Protein AF-X1STA5-F1 (afdb_monomer)

Radius of gyration: 15.2 Å; Cα contacts (8 Å, |Δi|>4): 119; chains: 1; bounding box: 37×28×38 Å

pLDDT: mean 96.56, std 2.21, range [84.94, 98.56]

Foldseek 3Di:
DVVQVVCCVPVVDHDDPVPDDDDPPVLRVLLVCQLPQQPPDPQAQGEEEADPDDVVSVVSCVVSVGHYHYDDCPVQPDPSVVVVVCVVVVVVRYRYYDDDDD

Structure (mmCIF, N/CA/C/O backbone):
data_AF-X1STA5-F1
#
_entry.id   AF-X1STA5-F1
#
loop_
_atom_site.group_PDB
_atom_site.id
_atom_site.type_symbol
_atom_site.label_atom_id
_atom_site.label_alt_id
_atom_site.label_comp_id
_atom_site.label_asym_id
_atom_site.label_entity_id
_atom_site.label_seq_id
_atom_site.pdbx_PDB_ins_code
_atom_site.Cartn_x
_atom_site.Cartn_y
_atom_site.Cartn_z
_atom_site.occupancy
_atom_site.B_iso_or_equiv
_atom_site.auth_seq_id
_atom_site.auth_comp_id
_atom_site.auth_asym_id
_atom_site.auth_atom_id
_atom_site.pdbx_PDB_model_num
ATOM 1 N N . SER A 1 1 ? 11.327 -13.461 -19.275 1.00 90.94 1 SER A N 1
ATOM 2 C CA . SER A 1 1 ? 11.079 -12.073 -18.840 1.00 90.94 1 SER A CA 1
ATOM 3 C C . SER A 1 1 ? 12.167 -11.689 -17.861 1.00 90.94 1 SER A C 1
ATOM 5 O O . SER A 1 1 ? 12.381 -12.434 -16.909 1.00 90.94 1 SER A O 1
ATOM 7 N N . GLU A 1 2 ? 12.863 -10.577 -18.102 1.00 97.69 2 GLU A N 1
ATOM 8 C CA . GLU A 1 2 ? 13.975 -10.129 -17.250 1.00 97.69 2 GLU A CA 1
ATOM 9 C C . GLU A 1 2 ? 13.540 -9.874 -15.808 1.00 97.69 2 GLU A C 1
ATOM 11 O O . GLU A 1 2 ? 14.234 -10.269 -14.877 1.00 97.69 2 GLU A O 1
ATOM 16 N N . ILE A 1 3 ? 12.347 -9.312 -15.611 1.00 97.69 3 ILE A N 1
ATOM 17 C CA . ILE A 1 3 ? 11.825 -9.061 -14.268 1.00 97.69 3 ILE A CA 1
ATOM 18 C C . ILE A 1 3 ? 11.487 -10.362 -13.523 1.00 97.69 3 ILE A C 1
ATOM 20 O O . ILE A 1 3 ? 11.762 -10.456 -12.334 1.00 97.69 3 ILE A O 1
ATOM 24 N N . ALA A 1 4 ? 11.000 -11.407 -14.204 1.00 98.25 4 ALA A N 1
ATOM 25 C CA . ALA A 1 4 ? 10.796 -12.716 -13.567 1.00 98.25 4 ALA A CA 1
ATOM 26 C C . ALA A 1 4 ? 12.130 -13.337 -13.110 1.00 98.25 4 ALA A C 1
ATOM 28 O O . ALA A 1 4 ? 12.221 -13.887 -12.015 1.00 98.25 4 ALA A O 1
ATOM 29 N N . ARG A 1 5 ? 13.192 -13.180 -13.916 1.00 98.31 5 ARG A N 1
ATOM 30 C CA . ARG A 1 5 ? 14.550 -13.607 -13.550 1.00 98.31 5 ARG A CA 1
ATOM 31 C C . ARG A 1 5 ? 15.104 -12.789 -12.381 1.00 98.31 5 ARG A C 1
ATOM 33 O O . ARG A 1 5 ? 15.714 -13.361 -11.487 1.00 98.31 5 ARG A O 1
ATOM 40 N N . PHE A 1 6 ? 14.864 -11.479 -12.362 1.00 98.50 6 PHE A N 1
ATOM 41 C CA . PHE A 1 6 ? 15.243 -10.604 -11.252 1.00 98.50 6 PHE A CA 1
ATOM 42 C C . PHE A 1 6 ? 14.558 -11.026 -9.944 1.00 98.50 6 PHE A C 1
ATOM 44 O O . PHE A 1 6 ? 15.231 -11.211 -8.937 1.00 98.50 6 PHE A O 1
ATOM 51 N N . VAL A 1 7 ? 13.241 -11.259 -9.961 1.00 98.12 7 VAL A N 1
ATOM 52 C CA . VAL A 1 7 ? 12.497 -11.712 -8.773 1.00 98.12 7 VAL A CA 1
ATOM 53 C C . VAL A 1 7 ? 13.044 -13.047 -8.256 1.00 98.12 7 VAL A C 1
ATOM 55 O O . VAL A 1 7 ? 13.274 -13.174 -7.056 1.00 98.12 7 VAL A O 1
ATOM 58 N N . LYS A 1 8 ? 13.372 -13.999 -9.140 1.00 98.00 8 LYS A N 1
ATOM 59 C CA . LYS A 1 8 ? 14.003 -15.255 -8.712 1.00 98.00 8 LYS A CA 1
ATOM 60 C C . LYS A 1 8 ? 15.392 -15.043 -8.107 1.00 98.00 8 LYS A C 1
ATOM 62 O O . LYS A 1 8 ? 15.682 -15.585 -7.052 1.00 98.00 8 LYS A O 1
ATOM 67 N N . LEU A 1 9 ? 16.257 -14.262 -8.747 1.00 98.56 9 LEU A N 1
ATOM 68 C CA . LEU A 1 9 ? 17.647 -14.113 -8.302 1.00 98.56 9 LEU A CA 1
ATOM 69 C C . LEU A 1 9 ? 17.802 -13.279 -7.024 1.00 98.56 9 LEU A C 1
ATOM 71 O O . LEU A 1 9 ? 18.727 -13.531 -6.259 1.00 98.56 9 LEU A O 1
ATOM 75 N N . PHE A 1 10 ? 16.933 -12.289 -6.801 1.00 98.25 10 PHE A N 1
ATOM 76 C CA . PHE A 1 10 ? 17.086 -11.328 -5.702 1.00 98.25 10 PHE A CA 1
ATOM 77 C C . PHE A 1 10 ? 16.086 -11.518 -4.557 1.00 98.25 10 PHE A C 1
ATOM 79 O O . PHE A 1 10 ? 16.340 -11.029 -3.460 1.00 98.25 10 PHE A O 1
ATOM 86 N N . LEU A 1 11 ? 14.965 -12.207 -4.792 1.00 97.44 11 LEU A N 1
ATOM 87 C CA . LEU A 1 11 ? 13.944 -12.476 -3.771 1.00 97.44 11 LEU A CA 1
ATOM 88 C C . LEU A 1 11 ? 13.714 -13.976 -3.539 1.00 97.44 11 LEU A C 1
ATOM 90 O O . LEU A 1 11 ? 12.986 -14.325 -2.619 1.00 97.44 11 LEU A O 1
ATOM 94 N N . ASP A 1 12 ? 14.313 -14.844 -4.362 1.00 98.19 12 ASP A N 1
ATOM 95 C CA . ASP A 1 12 ? 14.099 -16.298 -4.374 1.00 98.19 12 ASP A CA 1
ATOM 96 C C . ASP A 1 12 ? 12.626 -16.715 -4.523 1.00 98.19 12 ASP A C 1
ATOM 98 O O . ASP A 1 12 ? 12.149 -17.677 -3.925 1.00 98.19 12 ASP A O 1
ATOM 102 N N . ILE A 1 13 ? 11.883 -15.980 -5.356 1.00 98.06 13 ILE A N 1
ATOM 103 C CA . ILE A 1 13 ? 10.473 -16.260 -5.646 1.00 98.06 13 ILE A CA 1
ATOM 104 C C . ILE A 1 13 ? 10.306 -16.575 -7.131 1.00 98.06 13 ILE A C 1
ATOM 106 O O . ILE A 1 13 ? 10.782 -15.847 -8.003 1.00 98.06 13 ILE A O 1
ATOM 110 N N . ASP A 1 14 ? 9.583 -17.650 -7.425 1.00 98.06 14 ASP A N 1
ATOM 111 C CA . ASP A 1 14 ? 9.204 -18.016 -8.785 1.00 98.06 14 ASP A CA 1
ATOM 112 C C . ASP A 1 14 ? 7.893 -17.317 -9.180 1.00 98.06 14 ASP A C 1
ATOM 114 O O . ASP A 1 14 ? 6.856 -17.483 -8.535 1.00 98.06 14 ASP A O 1
ATOM 118 N N . VAL A 1 15 ? 7.930 -16.523 -10.255 1.00 97.69 15 VAL A N 1
ATOM 119 C CA . VAL A 1 15 ? 6.761 -15.796 -10.781 1.00 97.69 15 VAL A CA 1
ATOM 120 C C . VAL A 1 15 ? 6.537 -16.098 -12.258 1.00 97.69 15 VAL 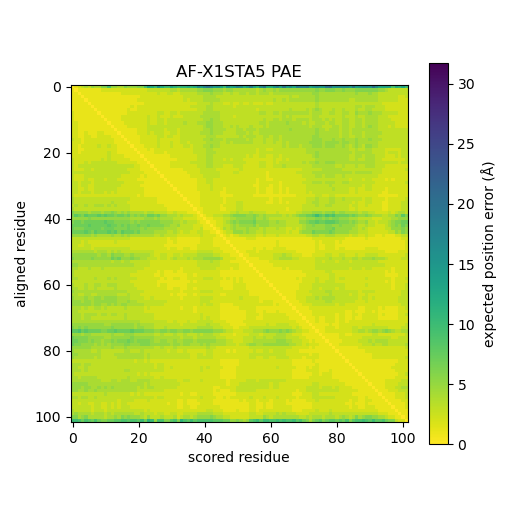A C 1
ATOM 122 O O . VAL A 1 15 ? 7.481 -16.204 -13.042 1.00 97.69 15 VAL A O 1
ATOM 125 N N . ASN A 1 16 ? 5.268 -16.196 -12.664 1.00 98.06 16 ASN A N 1
ATOM 126 C CA . ASN A 1 16 ? 4.923 -16.341 -14.075 1.00 98.06 16 ASN A CA 1
ATOM 127 C C . ASN A 1 16 ? 5.208 -15.017 -14.814 1.00 98.06 16 ASN A C 1
ATOM 129 O O . ASN A 1 16 ? 4.640 -13.990 -14.434 1.00 98.06 16 ASN A O 1
ATOM 133 N N . PRO A 1 17 ? 6.007 -15.023 -15.900 1.00 97.38 17 PRO A N 1
ATOM 134 C CA . PRO A 1 17 ? 6.263 -13.843 -16.723 1.00 97.38 17 PRO A CA 1
ATOM 135 C C . PRO A 1 17 ? 5.016 -13.069 -17.167 1.00 97.38 17 PRO A C 1
ATOM 137 O O . PRO A 1 17 ? 5.085 -11.849 -17.288 1.00 97.38 17 PRO A O 1
ATOM 140 N N . ALA A 1 18 ? 3.889 -13.752 -17.395 1.00 97.44 18 ALA A N 1
ATOM 141 C CA . ALA A 1 18 ? 2.625 -13.125 -17.786 1.00 97.44 18 ALA A CA 1
ATOM 142 C C . ALA A 1 18 ? 2.010 -12.255 -16.672 1.00 97.44 18 ALA A C 1
ATOM 144 O O . ALA A 1 18 ? 1.225 -11.358 -16.963 1.00 97.44 18 ALA A O 1
ATOM 145 N N . GLY A 1 19 ? 2.375 -12.496 -15.408 1.00 95.75 19 GLY A N 1
ATOM 146 C CA . GLY A 1 19 ? 1.968 -11.678 -14.261 1.00 95.75 19 GLY A CA 1
ATOM 147 C C . GLY A 1 19 ? 2.866 -10.462 -14.014 1.00 95.75 19 GLY A C 1
ATOM 148 O O . GLY A 1 19 ? 2.585 -9.665 -13.123 1.00 95.75 19 GLY A O 1
ATOM 149 N N . CYS A 1 20 ? 3.949 -10.298 -14.777 1.00 96.62 20 CYS A N 1
ATOM 150 C CA . CYS A 1 20 ? 4.869 -9.177 -14.626 1.00 96.62 20 CYS A CA 1
ATOM 151 C C . CYS A 1 20 ? 4.445 -8.001 -15.514 1.00 96.62 20 CYS A C 1
ATOM 153 O O . CYS A 1 20 ? 4.862 -7.900 -16.668 1.00 96.62 20 CYS A O 1
ATOM 155 N N . ILE A 1 21 ? 3.618 -7.109 -14.971 1.00 96.31 21 ILE A N 1
ATOM 156 C CA . ILE A 1 21 ? 3.019 -6.005 -15.728 1.00 96.31 21 ILE A CA 1
ATOM 157 C C . ILE A 1 21 ? 3.868 -4.729 -15.587 1.00 96.31 21 ILE A C 1
ATOM 159 O O . ILE A 1 21 ? 4.031 -4.241 -14.467 1.00 96.31 21 ILE A O 1
ATOM 163 N N . PRO A 1 22 ? 4.413 -4.164 -16.683 1.00 96.50 22 PRO A N 1
ATOM 164 C CA . PRO A 1 22 ? 5.146 -2.904 -16.630 1.00 96.50 22 PRO A CA 1
ATOM 165 C C . PRO A 1 22 ? 4.195 -1.729 -16.383 1.00 96.50 22 PRO A C 1
ATOM 167 O O . PRO A 1 22 ? 3.091 -1.678 -16.925 1.00 96.50 22 PRO A O 1
ATOM 170 N N . THR A 1 23 ? 4.643 -0.757 -15.592 1.00 97.81 23 THR A N 1
ATOM 171 C CA . THR A 1 23 ? 3.866 0.440 -15.252 1.00 97.81 23 THR A CA 1
ATOM 172 C C . THR A 1 23 ? 4.718 1.700 -15.383 1.00 97.81 23 THR A C 1
ATOM 174 O O . THR A 1 23 ? 5.949 1.659 -15.339 1.00 97.81 23 THR A O 1
ATOM 177 N N . VAL A 1 24 ? 4.060 2.850 -15.497 1.00 98.00 24 VAL A N 1
ATOM 178 C CA . VAL A 1 24 ? 4.645 4.193 -15.413 1.00 98.00 24 VAL A CA 1
ATOM 179 C C . VAL A 1 24 ? 4.967 4.491 -13.944 1.00 98.00 24 VAL A C 1
ATOM 181 O O . VAL A 1 24 ? 4.282 5.248 -13.254 1.00 98.00 24 VAL A O 1
ATOM 184 N N . GLY A 1 25 ? 5.985 3.797 -13.438 1.00 97.25 25 GLY A N 1
ATOM 185 C CA . GLY A 1 25 ? 6.397 3.823 -12.039 1.00 97.25 25 GLY A CA 1
ATOM 186 C C . GLY A 1 25 ? 5.400 3.161 -11.080 1.00 97.25 25 GLY A C 1
ATOM 187 O O . GLY A 1 25 ? 4.272 2.795 -11.433 1.00 97.25 25 GLY A O 1
ATOM 188 N N . SER A 1 26 ? 5.820 3.027 -9.822 1.00 95.75 26 SER A N 1
ATOM 189 C CA . SER A 1 26 ? 5.026 2.371 -8.774 1.00 95.75 26 SER A CA 1
ATOM 190 C C . SER A 1 26 ? 3.757 3.141 -8.409 1.00 95.75 26 SER A C 1
ATOM 192 O O . SER A 1 26 ? 2.809 2.541 -7.913 1.00 95.75 26 SER A O 1
ATOM 194 N N . LEU A 1 27 ? 3.690 4.450 -8.688 1.00 96.50 27 LEU A N 1
ATOM 195 C CA . LEU A 1 27 ? 2.464 5.228 -8.490 1.00 96.50 27 LEU A CA 1
ATOM 196 C C . LEU A 1 27 ? 1.349 4.767 -9.431 1.00 96.50 27 LEU A C 1
ATOM 198 O O . LEU A 1 27 ? 0.229 4.547 -8.968 1.00 96.50 27 LEU A O 1
ATOM 202 N N . GLN A 1 28 ? 1.630 4.565 -10.723 1.00 97.50 28 GLN A N 1
ATOM 203 C CA . GLN A 1 28 ? 0.624 4.015 -11.635 1.00 97.50 28 GLN A CA 1
ATOM 204 C C . GLN A 1 28 ? 0.276 2.567 -11.257 1.00 97.50 28 GLN A C 1
ATOM 206 O O . GLN A 1 28 ? -0.900 2.206 -11.263 1.00 97.50 28 GLN A O 1
ATOM 2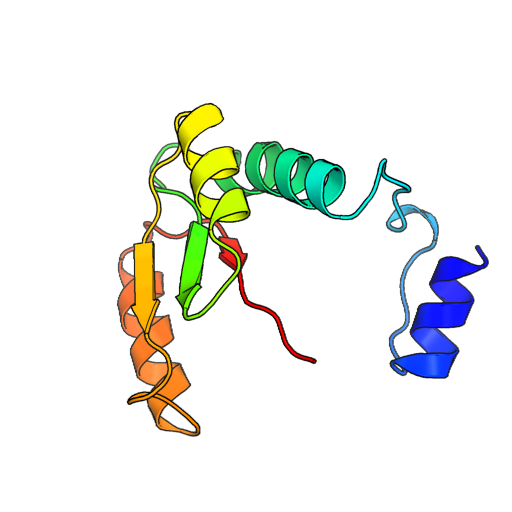11 N N . GLY A 1 29 ? 1.270 1.766 -10.858 1.00 97.50 29 GLY A N 1
ATOM 212 C CA . GLY A 1 29 ? 1.041 0.397 -10.383 1.00 97.50 29 GLY A CA 1
ATOM 213 C C . GLY A 1 29 ? 0.125 0.332 -9.159 1.00 97.50 29 GLY A C 1
ATOM 214 O O . GLY A 1 29 ? -0.825 -0.450 -9.145 1.00 97.50 29 GLY A O 1
ATOM 215 N N . GLY A 1 30 ? 0.335 1.210 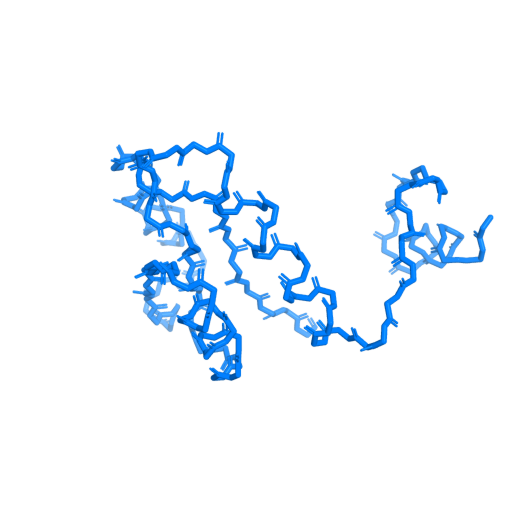-8.173 1.00 96.38 30 GLY A N 1
ATOM 216 C CA . GLY A 1 30 ? -0.548 1.362 -7.017 1.00 96.38 30 GLY A CA 1
ATOM 217 C C . GLY A 1 30 ? -1.970 1.743 -7.426 1.00 96.38 30 GLY A C 1
ATOM 218 O O . GLY A 1 30 ? -2.917 1.065 -7.039 1.00 96.38 30 GLY A O 1
ATOM 219 N N . MET A 1 31 ? -2.126 2.756 -8.288 1.00 97.50 31 MET A N 1
ATOM 220 C CA . MET A 1 31 ? -3.436 3.183 -8.798 1.00 97.50 31 MET A CA 1
ATOM 221 C C . MET A 1 31 ? -4.201 2.039 -9.481 1.00 97.50 31 MET A C 1
ATOM 223 O O . MET A 1 31 ? -5.366 1.798 -9.162 1.00 97.50 31 MET A O 1
ATOM 227 N N . ALA A 1 32 ? -3.548 1.314 -10.395 1.00 97.38 32 ALA A N 1
ATOM 228 C CA . ALA A 1 32 ? -4.150 0.176 -11.088 1.00 97.38 32 ALA A CA 1
ATOM 229 C C . ALA A 1 32 ? -4.523 -0.947 -10.105 1.00 97.38 32 ALA A C 1
ATOM 231 O O . ALA A 1 32 ? -5.619 -1.503 -10.179 1.00 97.38 32 ALA A O 1
ATOM 232 N N . THR A 1 33 ? -3.653 -1.219 -9.128 1.00 96.94 33 THR A N 1
ATOM 233 C CA . THR A 1 33 ? -3.901 -2.216 -8.080 1.00 96.94 33 THR A CA 1
ATOM 234 C C . THR A 1 33 ? -5.124 -1.850 -7.245 1.00 96.94 33 THR A C 1
ATOM 236 O O . THR A 1 33 ? -6.005 -2.687 -7.077 1.00 96.94 33 THR A O 1
ATOM 239 N N . PHE A 1 34 ? -5.247 -0.605 -6.772 1.00 97.44 34 PHE A N 1
ATOM 240 C CA . PHE A 1 34 ? -6.423 -0.173 -6.009 1.00 97.44 34 PHE A CA 1
ATOM 241 C C . PHE A 1 34 ? -7.707 -0.247 -6.834 1.00 97.44 34 PHE A C 1
ATOM 243 O O . PHE A 1 34 ? -8.749 -0.617 -6.301 1.00 97.44 34 PHE A O 1
ATOM 250 N N . MET A 1 35 ? -7.642 0.087 -8.125 1.00 95.75 35 MET A N 1
ATOM 251 C CA . MET A 1 35 ? -8.796 0.042 -9.023 1.00 95.75 35 MET A CA 1
ATOM 252 C C . MET A 1 35 ? -9.362 -1.374 -9.176 1.00 95.75 35 MET A C 1
ATOM 254 O O . MET A 1 35 ? -10.579 -1.533 -9.235 1.00 95.75 35 MET A O 1
ATOM 258 N N . VAL A 1 36 ? -8.493 -2.387 -9.226 1.00 95.56 36 VAL A N 1
ATOM 259 C CA . VAL A 1 36 ? -8.891 -3.790 -9.396 1.00 95.56 36 VAL A CA 1
ATOM 260 C C . VAL A 1 36 ? -9.172 -4.450 -8.046 1.00 95.56 36 VAL A C 1
ATOM 262 O O . VAL A 1 36 ? -10.263 -4.970 -7.823 1.00 95.56 36 VAL A O 1
ATOM 265 N N . ALA A 1 37 ? -8.217 -4.397 -7.116 1.00 95.88 37 ALA A N 1
ATOM 266 C CA . ALA A 1 37 ? -8.284 -5.134 -5.859 1.00 95.88 37 ALA A CA 1
ATOM 267 C C . ALA A 1 37 ? -9.431 -4.664 -4.955 1.00 95.88 37 ALA A C 1
ATOM 269 O O . ALA A 1 37 ? -10.070 -5.492 -4.315 1.00 95.88 37 ALA A O 1
ATOM 270 N N . ASN A 1 38 ? -9.741 -3.361 -4.926 1.00 96.44 38 ASN A N 1
ATOM 271 C CA . ASN A 1 38 ? -10.805 -2.838 -4.059 1.00 96.44 38 ASN A CA 1
ATOM 272 C C . ASN A 1 38 ? -12.210 -2.962 -4.665 1.00 96.44 38 ASN A C 1
ATOM 274 O O . ASN A 1 38 ? -13.180 -2.640 -3.990 1.00 96.44 38 ASN A O 1
ATOM 278 N N . ARG A 1 39 ? -12.335 -3.454 -5.904 1.00 93.38 39 ARG A N 1
ATOM 279 C CA . ARG A 1 39 ? -13.624 -3.681 -6.579 1.00 93.38 39 ARG A CA 1
ATOM 280 C C . ARG A 1 39 ? -13.983 -5.159 -6.718 1.00 93.38 39 ARG A C 1
ATOM 282 O O . ARG A 1 39 ? -14.921 -5.494 -7.433 1.00 93.38 39 ARG A O 1
ATOM 289 N N . ASN A 1 40 ? -13.256 -6.038 -6.028 1.00 90.19 40 ASN A N 1
ATOM 290 C CA . ASN A 1 40 ? -13.537 -7.473 -6.018 1.00 90.19 40 ASN A CA 1
ATOM 291 C C . ASN A 1 40 ? -14.861 -7.830 -5.316 1.00 90.19 40 ASN A C 1
ATOM 293 O O . ASN A 1 40 ? -15.463 -8.849 -5.637 1.00 90.19 40 ASN A O 1
ATOM 297 N N . ASP A 1 41 ? -15.318 -6.995 -4.382 1.00 93.06 41 ASP A N 1
ATOM 298 C CA . ASP A 1 41 ? -16.531 -7.195 -3.597 1.00 93.06 41 ASP A CA 1
ATOM 299 C C . ASP A 1 41 ? -17.132 -5.836 -3.221 1.00 93.06 41 ASP A C 1
ATOM 301 O O . ASP A 1 41 ? -16.500 -5.015 -2.554 1.00 93.06 41 ASP A O 1
ATOM 305 N N . LYS A 1 42 ? -18.381 -5.610 -3.638 1.00 90.19 42 LYS A N 1
ATOM 306 C CA . LYS A 1 42 ? -19.115 -4.355 -3.417 1.00 90.19 42 LYS A CA 1
ATOM 307 C C . LYS A 1 42 ? -19.378 -4.032 -1.942 1.00 90.19 42 LYS A C 1
ATOM 309 O O . LYS A 1 42 ? -19.731 -2.900 -1.635 1.00 90.19 42 LYS A O 1
ATOM 314 N N . ASN A 1 43 ? -19.265 -5.016 -1.048 1.00 91.31 43 ASN A N 1
ATOM 315 C CA . ASN A 1 43 ? -19.524 -4.838 0.381 1.00 91.31 43 ASN A CA 1
ATOM 316 C C . ASN A 1 43 ? -18.268 -4.434 1.170 1.00 91.31 43 ASN A C 1
ATOM 318 O O . ASN A 1 43 ? -18.357 -4.161 2.370 1.00 91.31 43 ASN A O 1
ATOM 322 N N . ARG A 1 44 ? -17.096 -4.411 0.522 1.00 93.00 44 ARG A N 1
ATOM 323 C CA . ARG A 1 44 ? -15.825 -4.052 1.153 1.00 93.00 44 ARG A CA 1
ATOM 324 C C . ARG A 1 44 ? -15.539 -2.561 1.014 1.00 93.00 44 ARG A C 1
ATOM 326 O O . ARG A 1 44 ? -15.924 -1.913 0.050 1.00 93.00 44 ARG A O 1
ATOM 333 N N . GLU A 1 45 ? -14.844 -2.022 2.005 1.00 92.88 45 GLU A N 1
ATOM 334 C CA . GLU A 1 45 ? -14.485 -0.607 2.100 1.00 92.88 45 GLU A CA 1
ATOM 335 C C . GLU A 1 45 ? -13.239 -0.278 1.272 1.00 92.88 45 GLU A C 1
ATOM 337 O O . GLU A 1 45 ? -13.178 0.792 0.669 1.00 92.88 45 GLU A O 1
ATOM 342 N N . GLY A 1 46 ? -12.264 -1.194 1.221 1.00 96.38 46 GLY A N 1
ATOM 343 C CA . GLY A 1 46 ? -11.050 -1.037 0.422 1.00 96.38 46 GLY A CA 1
ATOM 344 C C . GLY A 1 46 ? -9.785 -1.481 1.152 1.00 96.38 46 GLY A C 1
ATOM 345 O O . GLY A 1 46 ? -9.728 -2.566 1.732 1.00 96.38 46 GLY A O 1
ATOM 346 N N . THR A 1 47 ? -8.740 -0.660 1.082 1.00 98.06 47 THR A N 1
ATOM 347 C CA . THR A 1 47 ? -7.391 -1.024 1.537 1.00 98.06 47 THR A CA 1
ATOM 348 C C . THR A 1 47 ? -7.214 -0.836 3.048 1.00 98.06 47 THR A C 1
ATOM 350 O O . THR A 1 47 ? -7.642 0.170 3.610 1.00 98.06 47 THR A O 1
ATOM 353 N N . LEU A 1 48 ? -6.535 -1.773 3.708 1.00 98.44 48 LEU A N 1
ATOM 354 C CA . LEU A 1 48 ? -5.961 -1.602 5.042 1.00 98.44 48 LEU A CA 1
ATOM 355 C C . LEU A 1 48 ? -4.509 -1.128 4.913 1.00 98.44 48 LEU A C 1
ATOM 357 O O . LEU A 1 48 ? -3.653 -1.862 4.423 1.00 98.44 48 LEU A O 1
ATOM 361 N N . PHE A 1 49 ? -4.228 0.089 5.365 1.00 98.44 49 PHE A N 1
ATOM 362 C CA . PHE A 1 49 ? -2.881 0.651 5.408 1.00 98.44 49 PHE A CA 1
ATOM 363 C C . PHE A 1 49 ? -2.199 0.318 6.736 1.00 98.44 49 PHE A C 1
ATOM 365 O O . PHE A 1 49 ? -2.689 0.698 7.804 1.00 98.44 49 PHE A O 1
ATOM 372 N N . ILE A 1 50 ? -1.054 -0.356 6.661 1.00 98.19 50 ILE A N 1
ATOM 373 C CA . ILE A 1 50 ? -0.144 -0.527 7.795 1.00 98.19 50 ILE A CA 1
ATOM 374 C C . ILE A 1 50 ? 0.784 0.691 7.795 1.00 98.19 50 ILE A C 1
ATOM 376 O O . ILE A 1 50 ? 1.742 0.756 7.027 1.00 98.19 50 ILE A O 1
ATOM 380 N N . ASP A 1 51 ? 0.433 1.694 8.597 1.00 97.69 51 ASP A N 1
ATOM 381 C CA . ASP A 1 51 ? 1.167 2.955 8.702 1.00 97.69 51 ASP A CA 1
ATOM 382 C C . ASP A 1 51 ? 2.377 2.822 9.645 1.00 97.69 51 ASP A C 1
ATOM 384 O O . ASP A 1 51 ? 2.382 1.944 10.510 1.00 97.69 51 ASP A O 1
ATOM 388 N N . PRO A 1 52 ? 3.384 3.710 9.548 1.00 96.44 52 PRO A N 1
ATOM 389 C CA . PRO A 1 52 ? 3.505 4.818 8.595 1.00 96.44 52 PRO A CA 1
ATOM 390 C C . PRO A 1 52 ? 3.817 4.347 7.166 1.00 96.44 52 PRO A C 1
ATOM 392 O O . PRO A 1 52 ? 4.676 3.497 6.952 1.00 96.44 52 PRO A O 1
ATOM 395 N N . GLY A 1 53 ? 3.123 4.931 6.186 1.00 94.38 53 GLY A N 1
ATOM 396 C CA . GLY A 1 53 ? 3.318 4.677 4.755 1.00 94.38 53 GLY A CA 1
ATOM 397 C C . GLY A 1 53 ? 3.369 5.967 3.930 1.00 94.38 53 GLY A C 1
ATOM 398 O O . GLY A 1 53 ? 3.544 7.060 4.468 1.00 94.38 53 GLY A O 1
ATOM 399 N N . PHE A 1 54 ? 3.186 5.859 2.612 1.00 96.31 54 PHE A N 1
ATOM 400 C CA . PHE A 1 54 ? 3.252 7.011 1.709 1.00 96.31 54 PHE A CA 1
ATOM 401 C C . PHE A 1 54 ? 1.880 7.704 1.576 1.00 96.31 54 PHE A C 1
ATOM 403 O O . PHE A 1 54 ? 0.937 7.091 1.064 1.00 96.31 54 PHE A O 1
ATOM 410 N N . PRO A 1 55 ? 1.733 8.996 1.944 1.00 96.12 55 PRO A N 1
ATOM 411 C CA . PRO A 1 55 ? 0.437 9.691 1.925 1.00 96.12 55 PRO A CA 1
ATOM 412 C C . PRO A 1 55 ? -0.267 9.697 0.560 1.00 96.12 55 PRO A C 1
ATOM 414 O O . PRO A 1 55 ? -1.497 9.649 0.492 1.00 96.12 55 PRO A O 1
ATOM 417 N N . VAL A 1 56 ? 0.508 9.703 -0.529 1.00 97.06 56 VAL A N 1
ATOM 418 C CA . VAL A 1 56 ? -0.002 9.689 -1.908 1.00 97.06 56 VAL A CA 1
ATOM 419 C C . VAL A 1 56 ? -0.884 8.471 -2.200 1.00 97.06 56 VAL A C 1
ATOM 421 O O . VAL A 1 56 ? -1.872 8.590 -2.914 1.00 97.06 56 VAL A O 1
ATOM 424 N N . GLN A 1 57 ? -0.621 7.313 -1.591 1.00 97.69 57 GLN A N 1
ATOM 425 C CA . GLN A 1 57 ? -1.425 6.108 -1.822 1.00 97.69 57 GLN A CA 1
ATOM 426 C C . GLN A 1 57 ? -2.844 6.258 -1.252 1.00 97.69 57 GLN A C 1
ATOM 428 O O . GLN A 1 57 ? -3.818 5.870 -1.895 1.00 97.69 57 GLN A O 1
ATOM 433 N N . LYS A 1 58 ? -2.996 6.914 -0.093 1.00 97.75 58 LYS A N 1
ATOM 434 C CA . LYS A 1 58 ? -4.321 7.250 0.462 1.00 97.75 58 LYS A CA 1
ATOM 435 C C . LYS A 1 58 ? -5.056 8.263 -0.414 1.00 97.75 58 LYS A C 1
ATOM 437 O O . LYS A 1 58 ? -6.276 8.183 -0.541 1.00 97.75 58 LYS A O 1
ATOM 442 N N . GLN A 1 59 ? -4.334 9.193 -1.045 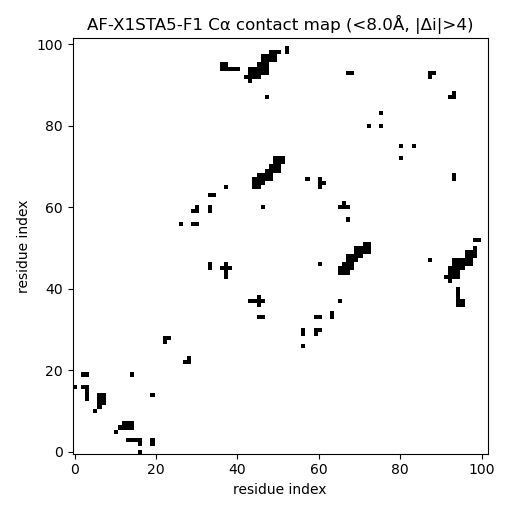1.00 97.69 59 GLN A N 1
ATOM 443 C CA . GLN A 1 59 ? -4.926 10.107 -2.027 1.00 97.69 59 GLN A CA 1
ATOM 444 C C . GLN A 1 59 ? -5.440 9.345 -3.255 1.00 97.69 59 GLN A C 1
ATOM 446 O O . GLN A 1 59 ? -6.567 9.591 -3.671 1.00 97.69 59 GLN A O 1
ATOM 451 N N . GLN A 1 60 ? -4.682 8.377 -3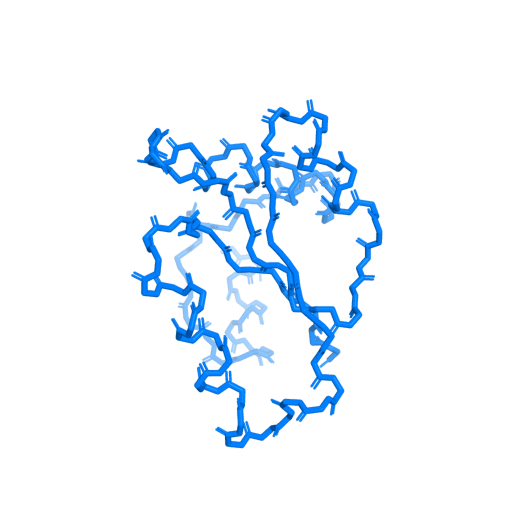.783 1.00 98.00 60 GLN A N 1
ATOM 452 C CA . GLN A 1 60 ? -5.125 7.542 -4.908 1.00 98.00 60 GLN A CA 1
ATOM 453 C C . GLN A 1 60 ? -6.411 6.772 -4.583 1.00 98.00 60 GLN A C 1
ATOM 455 O O . GLN A 1 60 ? -7.359 6.805 -5.364 1.00 98.00 60 GLN A O 1
ATOM 460 N N . VAL A 1 61 ? -6.482 6.143 -3.405 1.00 97.44 61 VAL A N 1
ATOM 461 C CA . VAL A 1 61 ? -7.684 5.430 -2.941 1.00 97.44 61 VAL A CA 1
ATOM 462 C C . VAL A 1 61 ? -8.894 6.371 -2.852 1.00 97.44 61 VAL A C 1
ATOM 464 O O . VAL A 1 61 ? -9.961 6.035 -3.364 1.00 97.44 61 VAL A O 1
ATOM 467 N N . LYS A 1 62 ? -8.723 7.578 -2.291 1.00 97.06 62 LYS A N 1
ATOM 468 C CA . LYS A 1 62 ? -9.793 8.590 -2.223 1.00 97.06 62 LYS A CA 1
ATOM 469 C C . LYS A 1 62 ? -10.242 9.075 -3.604 1.00 97.06 62 LYS A C 1
ATOM 471 O O . LYS A 1 62 ? -11.440 9.193 -3.832 1.00 97.06 62 LYS A O 1
ATOM 476 N N . VAL A 1 63 ? -9.309 9.330 -4.525 1.00 97.38 63 VAL A N 1
ATOM 477 C CA . VAL A 1 63 ? -9.614 9.745 -5.910 1.00 97.38 63 VAL A CA 1
ATOM 478 C C . VAL A 1 63 ? -10.435 8.681 -6.644 1.00 97.38 63 VAL A C 1
ATOM 480 O O . VAL A 1 63 ? -11.313 9.018 -7.431 1.00 97.38 63 VAL A O 1
ATOM 483 N N . LEU A 1 64 ? -10.202 7.400 -6.351 1.00 96.56 64 LEU A N 1
ATOM 484 C CA . LEU A 1 64 ? -10.982 6.287 -6.898 1.00 96.56 64 LEU A CA 1
ATOM 485 C C . LEU A 1 64 ? -12.360 6.095 -6.234 1.00 96.56 64 LEU A C 1
ATOM 487 O O . LEU A 1 64 ? -13.103 5.204 -6.649 1.00 96.56 64 LEU A O 1
ATOM 491 N N . GLY A 1 65 ? -12.700 6.903 -5.223 1.00 95.50 65 GLY A N 1
ATOM 492 C CA . GLY A 1 65 ? -13.956 6.813 -4.475 1.00 95.50 65 GLY A CA 1
ATOM 493 C C . GLY A 1 65 ? -13.996 5.678 -3.448 1.00 95.50 65 GLY A C 1
ATOM 494 O O . GLY A 1 65 ? -15.074 5.292 -3.007 1.00 95.50 65 GLY A O 1
ATOM 495 N N . HIS A 1 66 ? -12.845 5.113 -3.081 1.00 95.44 66 HIS A N 1
ATOM 496 C CA . HIS A 1 66 ? -12.759 4.014 -2.124 1.00 95.44 66 HIS A CA 1
ATOM 497 C C . HIS A 1 66 ? -12.565 4.542 -0.694 1.00 95.44 66 HIS A C 1
ATOM 499 O O . HIS A 1 66 ? -11.890 5.553 -0.470 1.00 95.44 66 HIS A O 1
ATOM 505 N N . ALA A 1 67 ? -13.111 3.824 0.288 1.00 95.69 67 ALA A N 1
ATOM 506 C CA . ALA A 1 67 ? -12.748 4.015 1.685 1.00 95.69 67 ALA A CA 1
ATOM 507 C C . ALA A 1 67 ? -11.441 3.258 1.998 1.00 95.69 67 ALA A C 1
ATOM 509 O O . ALA A 1 67 ? -10.890 2.521 1.175 1.00 95.69 67 ALA A O 1
ATOM 510 N N . TYR A 1 68 ? -10.902 3.466 3.195 1.00 97.38 68 TYR A N 1
ATOM 511 C CA . TYR A 1 68 ? -9.776 2.685 3.692 1.00 97.38 68 TYR A CA 1
ATOM 512 C C . TYR A 1 68 ? -9.770 2.633 5.210 1.00 97.38 68 TYR A C 1
ATOM 514 O O . TYR A 1 68 ? -10.373 3.466 5.887 1.00 97.38 68 TYR A O 1
ATOM 522 N N . ARG A 1 69 ? -9.012 1.676 5.736 1.00 98.06 69 ARG A N 1
ATOM 523 C CA . ARG A 1 69 ? -8.674 1.577 7.155 1.00 98.06 69 ARG A CA 1
ATOM 524 C C . ARG A 1 69 ? -7.182 1.782 7.327 1.00 98.06 69 ARG A C 1
ATOM 526 O O . ARG A 1 69 ? -6.416 1.534 6.397 1.00 98.06 69 ARG A O 1
ATOM 533 N N . SER A 1 70 ? -6.748 2.238 8.494 1.00 97.88 70 SER A N 1
ATOM 534 C CA . SER A 1 70 ? -5.322 2.271 8.798 1.00 97.88 70 SER A CA 1
ATOM 535 C C . SER A 1 70 ? -5.038 2.124 10.283 1.00 97.88 70 SER A C 1
ATOM 537 O O . SER A 1 70 ? -5.909 2.348 11.125 1.00 97.88 70 SER A O 1
ATOM 539 N N . PHE A 1 71 ? -3.819 1.707 10.604 1.00 98.00 71 PHE A N 1
ATOM 540 C CA . PHE A 1 71 ? -3.294 1.730 11.963 1.00 98.00 71 PHE A CA 1
ATOM 541 C C . P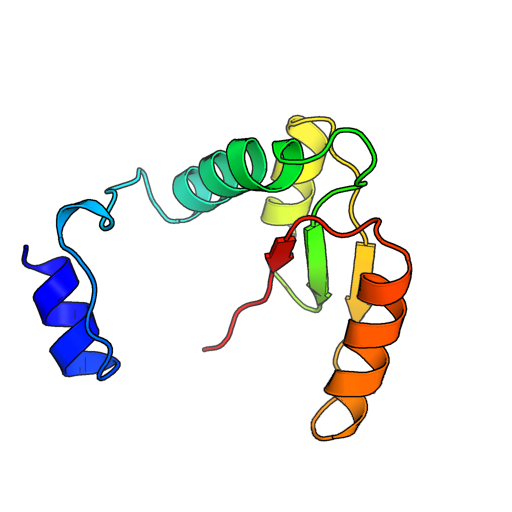HE A 1 71 ? -1.788 1.962 11.938 1.00 98.00 71 PHE A C 1
ATOM 543 O O . PHE A 1 71 ? -1.110 1.514 11.017 1.00 98.00 71 PHE A O 1
ATOM 550 N N . ASP A 1 72 ? -1.279 2.629 12.970 1.00 97.00 72 ASP A N 1
ATOM 551 C CA . ASP A 1 72 ? 0.156 2.778 13.191 1.00 97.00 72 ASP A CA 1
ATOM 552 C C . ASP A 1 72 ? 0.737 1.466 13.734 1.00 97.00 72 ASP A C 1
ATOM 554 O O . ASP A 1 72 ? 0.313 0.976 14.784 1.00 97.00 72 ASP A O 1
ATOM 558 N N . VAL A 1 73 ? 1.702 0.894 13.018 1.00 96.94 73 VAL A N 1
ATOM 559 C CA . VAL A 1 73 ? 2.356 -0.375 13.339 1.00 96.94 73 VAL A CA 1
ATOM 560 C C . VAL A 1 73 ? 3.262 -0.292 14.567 1.00 96.94 73 VAL A C 1
ATOM 562 O O . VAL A 1 73 ? 3.602 -1.334 15.124 1.00 96.94 73 VAL A O 1
ATOM 565 N N . TYR A 1 74 ? 3.662 0.905 15.015 1.00 95.12 74 TYR A N 1
ATOM 566 C CA . TYR A 1 74 ? 4.671 1.102 16.062 1.00 95.12 74 TYR A CA 1
ATOM 567 C C . TYR A 1 74 ? 4.405 0.257 17.319 1.00 95.12 74 TYR A C 1
ATOM 569 O O . TYR A 1 74 ? 5.291 -0.462 17.780 1.00 95.12 74 TYR A O 1
ATOM 577 N N . ASN A 1 75 ? 3.161 0.247 17.807 1.00 94.19 75 ASN A N 1
ATOM 578 C CA . ASN A 1 75 ? 2.766 -0.493 19.014 1.00 94.19 75 ASN A CA 1
ATOM 579 C C . ASN A 1 75 ? 2.413 -1.974 18.771 1.00 94.19 75 ASN A C 1
ATOM 581 O O . ASN A 1 75 ? 2.184 -2.718 19.728 1.00 94.19 75 ASN A O 1
ATOM 585 N N . TYR A 1 76 ? 2.377 -2.411 17.512 1.00 97.00 76 TYR A N 1
ATOM 586 C CA . TYR A 1 76 ? 1.887 -3.729 17.097 1.00 97.00 76 TYR A CA 1
ATOM 587 C C . TYR A 1 76 ? 2.942 -4.533 16.325 1.00 97.00 76 TYR A C 1
ATOM 589 O O . TYR A 1 76 ? 2.598 -5.420 15.555 1.00 97.00 76 TYR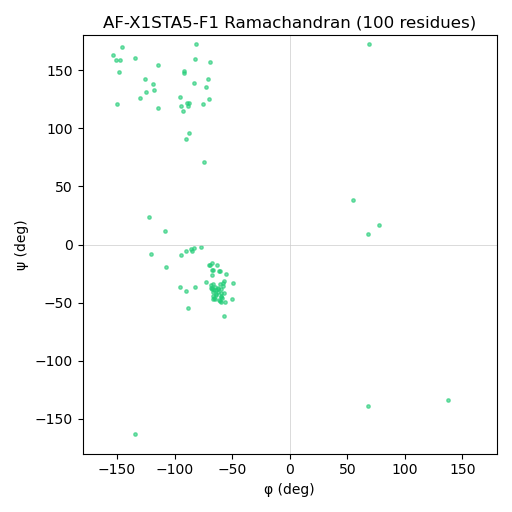 A O 1
ATOM 597 N N . ARG A 1 77 ? 4.236 -4.243 16.507 1.00 94.75 77 ARG A N 1
ATOM 598 C CA . ARG A 1 77 ? 5.325 -5.009 15.875 1.00 94.75 77 ARG A CA 1
ATOM 599 C C . ARG A 1 77 ? 5.456 -6.424 16.460 1.00 94.75 77 ARG A C 1
ATOM 601 O O . ARG A 1 77 ? 5.073 -6.684 17.603 1.00 94.75 77 ARG A O 1
ATOM 608 N N . GLY A 1 78 ? 6.053 -7.329 15.683 1.00 95.69 78 GLY A N 1
ATOM 609 C CA . GLY A 1 78 ? 6.282 -8.721 16.079 1.00 95.69 78 GLY A CA 1
ATOM 610 C C . GLY A 1 78 ? 4.977 -9.506 16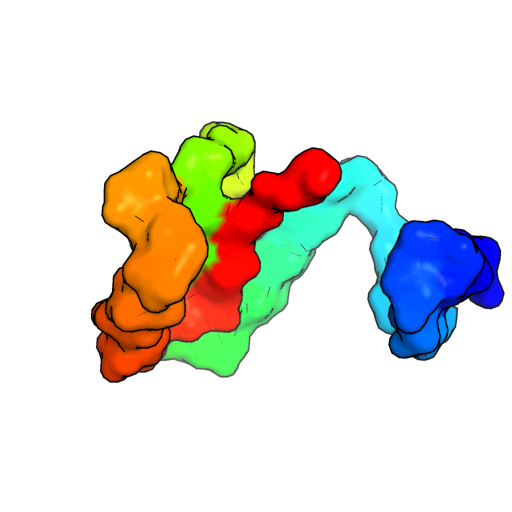.204 1.00 95.69 78 GLY A C 1
ATOM 611 O O . GLY A 1 78 ? 4.062 -9.330 15.403 1.00 95.69 78 GLY A O 1
ATOM 612 N N . ASN A 1 79 ? 4.868 -10.342 17.236 1.00 96.75 79 ASN A N 1
ATOM 613 C CA . ASN A 1 79 ? 3.721 -11.243 17.420 1.00 96.75 79 ASN A CA 1
ATOM 614 C C . ASN A 1 79 ? 2.376 -10.509 17.571 1.00 96.75 79 ASN A C 1
ATOM 616 O O . ASN A 1 79 ? 1.338 -11.074 17.253 1.00 96.75 79 ASN A O 1
ATOM 620 N N . LYS A 1 80 ? 2.392 -9.235 17.989 1.00 97.62 80 LYS A N 1
ATOM 621 C CA . LYS A 1 80 ? 1.188 -8.396 18.124 1.00 97.62 80 LYS A CA 1
ATOM 622 C C . LYS A 1 80 ? 0.556 -8.017 16.780 1.00 97.62 80 LYS A C 1
ATOM 624 O O . LYS A 1 80 ? -0.592 -7.576 16.751 1.00 97.62 80 LYS A O 1
ATOM 629 N N . LEU A 1 81 ? 1.302 -8.140 15.678 1.00 97.81 81 LEU A N 1
ATOM 630 C CA . LEU A 1 81 ? 0.846 -7.700 14.360 1.00 97.81 81 LEU A CA 1
ATOM 631 C C . LEU A 1 81 ? -0.318 -8.550 13.863 1.00 97.81 81 LEU A C 1
ATOM 633 O O . LEU A 1 81 ? -1.242 -8.019 13.251 1.00 97.81 81 LEU A O 1
ATOM 637 N N . LYS A 1 82 ? -0.266 -9.855 14.148 1.00 97.56 82 LYS A N 1
ATOM 638 C CA . LYS A 1 82 ? -1.266 -10.825 13.713 1.00 97.56 82 LYS A CA 1
ATOM 639 C C . LYS A 1 82 ? -2.654 -10.426 14.209 1.00 97.56 82 LYS A C 1
ATOM 641 O O . LYS A 1 82 ? -3.501 -10.085 13.390 1.00 97.56 82 LYS A O 1
ATOM 646 N N . ASP A 1 83 ? -2.829 -10.357 15.526 1.00 98.12 83 ASP A N 1
ATOM 647 C CA . ASP A 1 83 ? -4.112 -10.030 16.155 1.00 98.12 83 ASP A CA 1
ATOM 648 C C . ASP A 1 83 ? -4.625 -8.661 15.689 1.00 98.12 83 ASP A C 1
ATOM 650 O O . ASP A 1 83 ? -5.820 -8.455 15.466 1.00 98.12 83 ASP A O 1
ATOM 654 N N . LYS A 1 84 ? -3.707 -7.705 15.474 1.00 98.31 84 LYS A N 1
ATOM 655 C CA . LYS A 1 84 ? -4.079 -6.384 14.972 1.00 98.31 84 LYS A CA 1
ATOM 656 C C . LYS A 1 84 ? -4.617 -6.439 13.542 1.00 98.31 84 LYS A C 1
ATOM 658 O O . LYS A 1 84 ? -5.625 -5.788 13.273 1.00 98.31 84 LYS A O 1
ATOM 663 N N . ILE A 1 85 ? -3.985 -7.188 12.639 1.00 98.12 85 ILE A N 1
ATOM 664 C CA . ILE A 1 85 ? -4.467 -7.364 11.261 1.00 98.12 85 ILE A CA 1
ATOM 665 C C . ILE A 1 85 ? -5.784 -8.149 11.256 1.00 98.12 85 ILE A C 1
ATOM 667 O O . ILE A 1 85 ? -6.740 -7.706 10.618 1.00 98.12 85 ILE A O 1
ATOM 671 N N . GLU A 1 86 ? -5.867 -9.254 11.999 1.00 98.25 86 GLU A N 1
ATOM 672 C CA . GLU A 1 86 ? -7.066 -10.099 12.091 1.00 98.25 86 GLU A CA 1
ATOM 673 C C . GLU A 1 86 ? -8.283 -9.298 12.570 1.00 98.25 86 GLU A C 1
ATOM 675 O O . GLU A 1 86 ? -9.325 -9.356 11.918 1.00 98.25 86 GLU A O 1
ATOM 680 N N . SER A 1 87 ? -8.119 -8.411 13.563 1.00 98.12 87 SER A N 1
ATOM 681 C CA . SER A 1 87 ? -9.200 -7.525 14.033 1.00 98.12 87 SER A CA 1
ATOM 682 C C . SER A 1 87 ? -9.841 -6.660 12.934 1.00 98.12 87 SER A C 1
ATOM 684 O O . SER A 1 87 ? -10.996 -6.251 13.048 1.00 98.12 87 SER A O 1
ATOM 686 N N . TYR 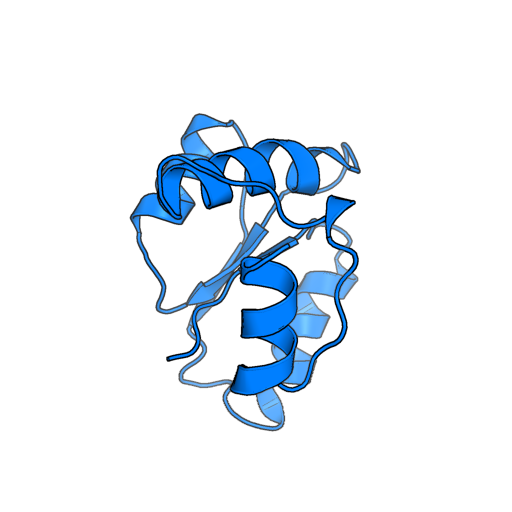A 1 88 ? -9.113 -6.370 11.848 1.00 98.19 88 TYR A N 1
ATOM 687 C CA . TYR A 1 88 ? -9.655 -5.679 10.678 1.00 98.19 88 TYR A CA 1
ATOM 688 C C . TYR A 1 88 ? -10.216 -6.644 9.631 1.00 98.19 88 TYR A C 1
ATOM 690 O O . TYR A 1 88 ? -11.251 -6.341 9.033 1.00 98.19 88 TYR A O 1
ATOM 698 N N . LEU A 1 89 ? -9.555 -7.779 9.390 1.00 97.62 89 LEU A N 1
ATOM 699 C CA . LEU A 1 89 ? -9.973 -8.758 8.382 1.00 97.62 89 LEU A CA 1
ATOM 700 C C . LEU A 1 89 ? -11.287 -9.454 8.753 1.00 97.62 89 LEU A C 1
ATOM 702 O O . LEU A 1 89 ? -12.141 -9.622 7.884 1.00 97.62 89 LEU A O 1
ATOM 706 N N . GLU A 1 90 ? -11.493 -9.769 10.033 1.00 97.94 90 GLU A N 1
ATOM 707 C CA . GLU A 1 90 ? -12.715 -10.406 10.549 1.00 97.94 90 GLU A CA 1
ATOM 708 C C . GLU A 1 90 ? -13.975 -9.566 10.316 1.00 97.94 90 GLU A C 1
ATOM 710 O O . GLU A 1 90 ? -15.078 -10.098 10.217 1.00 97.94 90 GLU A O 1
ATOM 715 N N . THR A 1 91 ? -13.830 -8.248 10.141 1.00 97.00 91 THR A N 1
ATOM 716 C CA . THR A 1 91 ? -14.964 -7.377 9.796 1.00 97.00 91 THR A CA 1
ATOM 717 C C . THR A 1 91 ? -15.526 -7.645 8.399 1.00 97.00 91 THR A C 1
ATOM 719 O O . THR A 1 91 ? -16.604 -7.153 8.066 1.00 97.00 91 THR A O 1
ATOM 722 N N . GLY A 1 92 ? -14.777 -8.355 7.548 1.00 96.19 92 GLY A N 1
ATOM 723 C CA . GLY A 1 92 ? -15.132 -8.598 6.153 1.00 96.19 92 GLY A CA 1
ATOM 724 C C . GLY A 1 92 ? -15.092 -7.344 5.276 1.00 96.19 92 GLY A C 1
ATOM 725 O O . GLY A 1 92 ? -15.542 -7.395 4.138 1.00 96.19 92 GLY A O 1
ATOM 726 N N . ARG A 1 93 ? -14.571 -6.212 5.775 1.00 96.81 93 ARG A N 1
ATOM 727 C CA . ARG A 1 93 ? -14.562 -4.921 5.060 1.00 96.81 93 ARG A CA 1
ATOM 728 C C . ARG A 1 93 ? -13.276 -4.638 4.284 1.00 96.81 93 ARG A C 1
ATOM 730 O O . ARG A 1 93 ? -13.233 -3.668 3.535 1.00 96.81 93 ARG A O 1
ATOM 737 N N . VAL A 1 94 ? -12.227 -5.440 4.446 1.00 97.50 94 VAL A N 1
ATOM 738 C CA . VAL A 1 94 ? -10.914 -5.195 3.823 1.00 97.50 94 VAL A CA 1
ATOM 739 C C . VAL A 1 94 ? -10.781 -5.966 2.507 1.00 97.50 94 VAL A C 1
ATOM 741 O O . VAL A 1 94 ? -10.960 -7.184 2.466 1.00 97.50 94 VAL A O 1
ATOM 744 N N . SER A 1 95 ? -10.435 -5.272 1.424 1.00 96.81 95 SER A N 1
ATOM 745 C CA . SER A 1 95 ? -10.186 -5.867 0.100 1.00 96.81 95 SER A CA 1
ATOM 746 C C . SER A 1 95 ? -8.711 -6.155 -0.155 1.00 96.81 95 SER A C 1
ATOM 748 O O . SER A 1 95 ? -8.379 -7.148 -0.795 1.00 96.81 95 SER A O 1
ATOM 750 N N . SER A 1 96 ? -7.830 -5.282 0.331 1.00 97.56 96 SER A N 1
ATOM 751 C CA . SER A 1 96 ? -6.384 -5.352 0.119 1.00 97.56 96 SER A CA 1
ATOM 752 C C . SER A 1 96 ? -5.634 -4.812 1.334 1.00 97.56 96 SER A C 1
ATOM 754 O O . SER A 1 96 ? -6.193 -4.053 2.124 1.00 97.56 96 SER A O 1
ATOM 756 N N . ILE A 1 97 ? -4.366 -5.185 1.490 1.00 98.12 97 ILE A N 1
ATOM 757 C CA . ILE A 1 97 ? -3.473 -4.654 2.526 1.00 98.12 97 ILE A CA 1
ATOM 758 C C . ILE A 1 97 ? -2.311 -3.962 1.821 1.00 98.12 97 ILE A C 1
ATOM 760 O O . ILE A 1 97 ? -1.792 -4.489 0.838 1.00 98.12 97 ILE A O 1
ATOM 764 N N . LEU A 1 98 ? -1.899 -2.797 2.320 1.00 97.94 98 LEU A N 1
ATOM 765 C CA . LEU A 1 98 ? -0.730 -2.086 1.821 1.00 97.94 98 LEU A CA 1
ATOM 766 C C . LEU A 1 98 ? 0.250 -1.789 2.952 1.00 97.94 98 LEU A C 1
ATOM 768 O O . LEU A 1 98 ? -0.120 -1.229 3.985 1.00 97.94 98 LEU A O 1
ATOM 772 N N . TYR A 1 99 ? 1.513 -2.115 2.699 1.00 97.31 99 TYR A N 1
ATOM 773 C CA . TYR A 1 99 ? 2.663 -1.750 3.515 1.00 97.31 99 TYR A CA 1
ATOM 774 C C . TYR A 1 99 ? 3.873 -1.504 2.608 1.00 97.31 99 TYR A C 1
ATOM 776 O O . TYR A 1 99 ? 3.846 -1.782 1.408 1.00 97.31 99 TYR A O 1
ATOM 784 N N . SER A 1 100 ? 4.945 -0.960 3.169 1.00 92.25 100 SER A N 1
ATOM 785 C CA . SER A 1 100 ? 6.235 -0.850 2.491 1.00 92.25 100 SER A CA 1
ATOM 786 C C . SER A 1 100 ? 7.309 -1.395 3.418 1.00 92.25 100 SER A C 1
ATOM 788 O O . SER A 1 100 ? 7.388 -0.984 4.572 1.00 92.25 100 SER A O 1
ATOM 790 N N . SER A 1 101 ? 8.095 -2.345 2.918 1.00 91.31 101 SER A N 1
ATOM 791 C CA . SER A 1 101 ? 9.262 -2.891 3.607 1.00 91.31 101 SER A CA 1
ATOM 792 C C . SER A 1 101 ? 10.492 -2.503 2.800 1.00 91.31 101 SER A C 1
ATOM 794 O O . SER A 1 101 ? 10.551 -2.889 1.630 1.00 91.31 101 SER A O 1
ATOM 796 N N . PRO A 1 102 ? 11.419 -1.720 3.374 1.00 84.94 102 PRO A N 1
ATOM 797 C CA . PRO A 1 102 ? 12.764 -1.594 2.831 1.00 84.94 102 PRO A CA 1
ATOM 798 C C . PRO A 1 102 ? 13.464 -2.952 2.738 1.00 84.94 102 PRO A C 1
ATOM 800 O O . PRO A 1 102 ? 13.085 -3.863 3.517 1.00 84.94 102 PRO A O 1
#

Nearest PDB structures (foldseek):
  3g0t-assembly1_B  TM=9.869E-01  e=1.776E-09  Porphyromonas gingivalis W83
  4n0b-assembly2_C  TM=7.598E-01  e=7.316E-01  Bacillus subtilis
  8b9y-assembly1_B  TM=5.622E-01  e=7.547E+00  Trypanosoma cruzi
  3egi-assembly1_C  TM=4.044E-01  e=3.699E+00  Homo sapiens
  2iyl-assembly1_D  TM=4.479E-01  e=9.167E+00  Thermus aquaticus

InterPro domains:
  IPR015421 Pyridoxal phosphate-dependent transferase, major domain [G3DSA:3.40.640.10] (18-102)

Solvent-accessible surface area (backbone atoms only — not comparable to full-atom values): 6062 Å² total; per-residue (Å²): 96,71,66,36,52,47,39,33,76,76,68,73,40,91,57,64,54,89,76,66,76,89,58,79,51,69,67,47,44,48,47,54,46,52,64,53,48,36,63,74,43,93,82,31,44,12,38,34,37,48,27,90,68,67,70,66,58,60,50,47,39,47,75,72,71,41,49,68,50,73,47,70,40,84,90,28,59,73,84,50,35,56,62,57,52,46,69,49,52,76,68,60,32,56,49,41,77,46,73,82,80,134

Sequence (102 aa):
SEIARFVKLFLDIDVNPAGCIPTVGSLQGGMATFMVANRNDKNREGTLFIDPGFPVQKQQVKVLGHAYRSFDVYNYRGNKLKDKIESYLETGRVSSILYSSP

Organism: NCBI:txid412755

Mean predicted aligned error: 2.77 Å

Secondary structure (DSSP, 8-state):
-HHHHHHHHHH-----GGG----SHHHHHHHHHHHHHTTS-TT--EEEEEES--HHHHHHHHHTT-EEEEEEGGGG-TTHHHHHHHHHHTTT-EEEEE----